Protein AF-K1Q4Q1-F1 (afdb_monomer_lite)

Secondary structure (DSSP, 8-state):
----PEEEEEEEEETTTT--EEEEEEETTSPS-EEEEEETTTTEEEEEEEEEEEEEEE-PPPP--SSSSSS---HHHHHHHHHHHHHIIIIIHHHHHHHHHHHHHHHHHHHH-TTHHHHHHHHHHHHTHHHHHHHHHHHT----

Foldseek 3Di:
DPPQWWKWWWKKAFPVPPRDIDIDIDTPVDDWDKDFDADPVVRDGTIITTDDTDDTHGDDDPPPDDDPDPPDDDPLLLVLLVVLVVCCVPPLVVQLVVLVVVLVVCVVVVVVDVVCVVVNVVSVVSNCSSVVSVVCSSVSDDPD

Structure (mmCIF, N/CA/C/O backbone):
data_AF-K1Q4Q1-F1
#
_entry.id   AF-K1Q4Q1-F1
#
loop_
_atom_site.group_PDB
_atom_site.id
_atom_site.type_symbol
_atom_site.label_atom_id
_atom_site.label_alt_id
_atom_site.label_comp_id
_atom_site.label_asym_id
_atom_site.label_entity_id
_atom_site.label_seq_id
_atom_site.pdbx_PDB_ins_code
_atom_site.Cartn_x
_atom_site.Cartn_y
_atom_site.Cartn_z
_atom_site.occupancy
_atom_site.B_iso_or_equiv
_atom_site.auth_seq_id
_atom_site.auth_comp_id
_atom_site.auth_asym_id
_atom_site.auth_atom_id
_atom_site.pdbx_PDB_model_num
ATOM 1 N N . MET A 1 1 ? -34.697 14.441 7.564 1.00 37.72 1 MET A N 1
ATOM 2 C CA . MET A 1 1 ? -33.413 15.042 7.131 1.00 37.72 1 MET A CA 1
ATOM 3 C C . MET A 1 1 ? -32.270 14.162 7.619 1.00 37.72 1 MET A C 1
ATOM 5 O O . MET A 1 1 ? -32.007 14.148 8.812 1.00 37.72 1 MET A O 1
ATOM 9 N N . ALA A 1 2 ? -31.621 13.395 6.739 1.00 40.91 2 ALA A N 1
ATOM 10 C CA . ALA A 1 2 ? -30.417 12.644 7.098 1.00 40.91 2 ALA A CA 1
ATOM 11 C C . ALA A 1 2 ? -29.243 13.629 7.200 1.00 40.91 2 ALA A C 1
ATOM 13 O O . ALA A 1 2 ? -28.639 14.016 6.200 1.00 40.91 2 ALA A O 1
ATOM 14 N N . THR A 1 3 ? -28.976 14.125 8.405 1.00 49.78 3 THR A N 1
ATOM 15 C CA . THR A 1 3 ? -27.820 14.979 8.671 1.00 49.78 3 THR A CA 1
ATOM 16 C C . THR A 1 3 ? -26.555 14.178 8.391 1.00 49.78 3 THR A C 1
ATOM 18 O O . THR A 1 3 ? -26.311 13.152 9.015 1.00 49.78 3 THR A O 1
ATOM 21 N N . LYS A 1 4 ? -25.762 14.650 7.421 1.00 54.06 4 LYS A N 1
ATOM 22 C CA . LYS A 1 4 ? -24.432 14.138 7.061 1.00 54.06 4 LYS A CA 1
ATOM 23 C C . LYS A 1 4 ? -23.691 13.658 8.314 1.00 54.06 4 LYS A C 1
ATOM 25 O O . LYS A 1 4 ? -23.346 14.484 9.168 1.00 54.06 4 LYS A O 1
ATOM 30 N N . GLY A 1 5 ? -23.505 12.341 8.422 1.00 59.62 5 GLY A N 1
ATOM 31 C CA . GLY A 1 5 ? -22.891 11.697 9.572 1.00 59.62 5 GLY A CA 1
ATOM 32 C C . GLY A 1 5 ? -21.557 12.364 9.882 1.00 59.62 5 GLY A C 1
ATOM 33 O O . GLY A 1 5 ? -20.697 12.569 9.026 1.00 59.62 5 GLY A O 1
ATOM 34 N N . ARG A 1 6 ? -21.393 12.831 11.114 1.00 73.94 6 ARG A N 1
ATOM 35 C CA . ARG A 1 6 ? -20.060 13.143 11.624 1.00 73.94 6 ARG A CA 1
ATOM 36 C C . ARG A 1 6 ? -19.655 11.924 12.420 1.00 73.94 6 ARG A C 1
ATOM 38 O O . ARG A 1 6 ? -20.350 11.565 13.364 1.00 73.94 6 ARG A O 1
ATOM 45 N N . ASN A 1 7 ? -18.565 11.290 12.024 1.00 86.69 7 ASN A N 1
ATOM 46 C CA . ASN A 1 7 ? -17.986 10.193 12.773 1.00 86.69 7 ASN A CA 1
ATOM 47 C C . ASN A 1 7 ? -16.995 10.755 13.795 1.00 86.69 7 ASN A C 1
ATOM 49 O O . ASN A 1 7 ? -16.335 11.766 13.556 1.00 86.69 7 ASN A O 1
ATOM 53 N N . VAL A 1 8 ? -16.897 10.129 14.958 1.00 88.19 8 VAL A N 1
ATOM 54 C CA . VAL A 1 8 ? -15.954 10.491 16.013 1.00 88.19 8 VAL A CA 1
ATOM 55 C C . VAL A 1 8 ? -15.016 9.315 16.216 1.00 88.19 8 VAL A C 1
ATOM 57 O O . VAL A 1 8 ? -15.446 8.174 16.364 1.00 88.19 8 VAL A O 1
ATOM 60 N N . LEU A 1 9 ? -13.724 9.607 16.191 1.00 90.44 9 LEU A N 1
ATOM 61 C CA . LEU A 1 9 ? -12.671 8.691 16.575 1.00 90.44 9 LEU A CA 1
ATOM 62 C C . LEU A 1 9 ? -12.556 8.719 18.097 1.00 90.44 9 LEU A C 1
ATOM 64 O O . LEU A 1 9 ? -12.324 9.783 18.680 1.00 90.44 9 LEU A O 1
ATOM 68 N N . VAL A 1 10 ? -12.733 7.568 18.726 1.00 92.25 10 VAL A N 1
ATOM 69 C CA . VAL A 1 10 ? -12.771 7.421 20.179 1.00 92.25 10 VAL A CA 1
ATOM 70 C C . VAL A 1 10 ? -11.761 6.379 20.637 1.00 92.25 10 VAL A C 1
ATOM 72 O O . VAL A 1 10 ? -11.457 5.431 19.910 1.00 92.25 10 VAL A O 1
ATOM 75 N N . LEU A 1 11 ? -11.219 6.589 21.831 1.00 93.25 11 LEU A N 1
ATOM 76 C CA . LEU A 1 11 ? -10.257 5.712 22.481 1.00 93.25 11 LEU A CA 1
ATOM 77 C C . LEU A 1 11 ? -10.970 4.899 23.562 1.00 93.25 11 LEU A C 1
ATOM 79 O O . LEU A 1 11 ? -11.542 5.470 24.492 1.00 93.25 11 LEU A O 1
ATOM 83 N N . PHE A 1 12 ? -10.902 3.584 23.432 1.00 93.25 12 PHE A N 1
ATOM 84 C CA . PHE A 1 12 ? -11.375 2.598 24.390 1.00 93.25 12 PHE A CA 1
ATOM 85 C C . PHE A 1 12 ? -10.206 2.070 25.215 1.00 93.25 12 PHE A C 1
ATOM 87 O O . PHE A 1 12 ? -9.120 1.879 24.674 1.00 93.25 12 PHE A O 1
ATOM 94 N N . GLU A 1 13 ? -10.435 1.801 26.495 1.00 94.12 13 GLU A N 1
ATOM 95 C CA . GLU A 1 13 ? -9.472 1.154 27.387 1.00 94.12 13 GLU A CA 1
ATOM 96 C C . GLU A 1 13 ? -10.115 -0.044 28.084 1.00 94.12 13 GL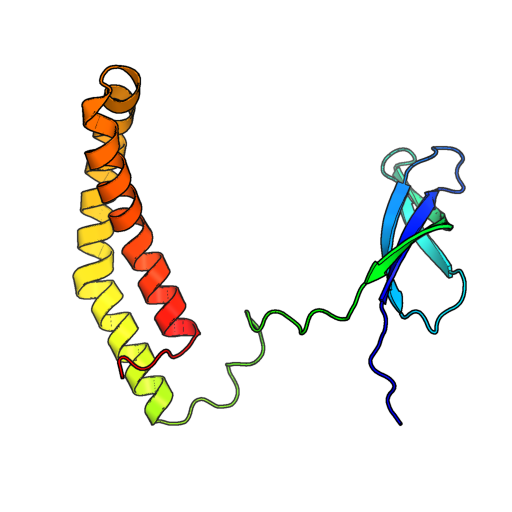U A C 1
ATOM 98 O O . GLU A 1 13 ? -11.314 -0.033 28.383 1.00 94.12 13 GLU A O 1
ATOM 103 N N . SER A 1 14 ? -9.307 -1.077 28.307 1.00 93.06 14 SER A N 1
ATOM 104 C CA . SER A 1 14 ? -9.702 -2.298 29.003 1.00 93.06 14 SER A CA 1
ATOM 105 C C . SER A 1 14 ? -10.020 -2.018 30.471 1.00 93.06 14 SER A C 1
ATOM 107 O O . SER A 1 14 ? -9.243 -1.360 31.167 1.00 93.06 14 SER A O 1
ATOM 109 N N . LEU A 1 15 ? -11.138 -2.556 30.965 1.00 91.56 15 LEU A N 1
ATOM 110 C CA . LEU A 1 15 ? -11.499 -2.478 32.384 1.00 91.56 15 LEU A CA 1
ATOM 111 C C . LEU A 1 15 ? -10.778 -3.515 33.257 1.00 91.56 15 LEU A C 1
ATOM 113 O O . LEU A 1 15 ? -10.820 -3.391 34.476 1.00 91.56 15 LEU A O 1
ATOM 117 N N . ALA A 1 16 ? -10.061 -4.485 32.675 1.00 89.12 16 ALA A N 1
ATOM 118 C CA . ALA A 1 16 ? -9.282 -5.474 33.433 1.00 89.12 16 ALA A CA 1
ATOM 119 C C . ALA A 1 16 ? -7.989 -4.905 34.062 1.00 89.12 16 ALA A C 1
ATOM 121 O O . ALA A 1 16 ? -7.150 -5.658 34.544 1.00 89.12 16 ALA A O 1
ATOM 122 N N . GLY A 1 17 ? -7.784 -3.583 34.040 1.00 88.12 17 GLY A N 1
ATOM 123 C CA . GLY A 1 17 ? -6.614 -2.928 34.641 1.00 88.12 17 GLY A CA 1
ATOM 124 C C . GLY A 1 17 ? -5.323 -3.032 33.818 1.00 88.12 17 GLY A C 1
ATOM 125 O O . GLY A 1 17 ? -4.311 -2.447 34.198 1.00 88.12 17 GLY A O 1
ATOM 126 N N . THR A 1 18 ? -5.359 -3.695 32.659 1.00 88.62 18 THR A N 1
ATOM 127 C CA . THR A 1 18 ? -4.214 -3.866 31.743 1.00 88.62 18 THR A CA 1
ATOM 128 C C . THR A 1 18 ? -3.814 -2.590 31.002 1.00 88.62 18 THR A C 1
ATOM 130 O O . THR A 1 18 ? -2.758 -2.543 30.374 1.00 88.62 18 THR A O 1
ATOM 133 N N . LYS A 1 19 ? -4.659 -1.549 31.046 1.00 89.75 19 LYS A N 1
ATOM 134 C CA . LYS A 1 19 ? -4.505 -0.281 30.307 1.00 89.75 19 LYS A CA 1
ATOM 135 C C . LYS A 1 19 ? -4.355 -0.462 28.793 1.00 89.75 19 LYS A C 1
ATOM 137 O O . LYS A 1 19 ? -3.892 0.451 28.101 1.00 89.75 19 LYS A O 1
ATOM 142 N N . HIS A 1 20 ? -4.752 -1.622 28.268 1.00 92.38 20 HIS A N 1
ATOM 143 C CA . HIS A 1 20 ? -4.747 -1.890 26.841 1.00 92.38 20 HIS A CA 1
ATOM 144 C C . HIS A 1 20 ? -5.774 -0.997 26.140 1.00 92.38 20 HIS A C 1
ATOM 146 O O . HIS A 1 20 ? -6.888 -0.817 26.640 1.00 92.38 20 HIS A O 1
ATOM 152 N N . LYS A 1 21 ? -5.400 -0.408 24.999 1.00 92.56 21 LYS A N 1
ATOM 153 C CA . LYS A 1 21 ? -6.171 0.656 24.343 1.00 92.56 21 LYS A CA 1
ATOM 154 C C . LYS A 1 21 ? -6.481 0.338 22.892 1.00 92.56 21 LYS A C 1
ATOM 156 O O . LYS A 1 21 ? -5.606 -0.084 22.144 1.00 92.56 21 LYS A O 1
ATOM 161 N N . TYR A 1 22 ? -7.701 0.660 22.475 1.00 90.00 22 TYR A N 1
ATOM 162 C CA . TYR A 1 22 ? -8.147 0.542 21.090 1.00 90.00 22 TYR A CA 1
ATOM 163 C C . TYR A 1 22 ? -8.752 1.837 20.579 1.00 90.00 22 TYR A C 1
ATOM 165 O O . TYR A 1 22 ? -9.414 2.575 21.304 1.00 90.00 22 TYR A O 1
ATOM 173 N N . VAL A 1 23 ? -8.569 2.088 19.288 1.00 92.19 23 VAL A N 1
ATOM 174 C CA . VAL A 1 23 ? -9.187 3.220 18.607 1.00 92.19 23 VAL A CA 1
ATOM 175 C C . VAL A 1 23 ? -10.333 2.712 17.744 1.00 92.19 23 VAL A C 1
ATOM 177 O O . VAL A 1 23 ? -10.138 1.854 16.887 1.00 92.19 23 VAL A O 1
ATOM 180 N N . ARG A 1 24 ? -11.530 3.266 17.944 1.00 86.62 24 ARG A N 1
ATOM 181 C CA . ARG A 1 24 ? -12.731 2.911 17.180 1.00 86.62 24 ARG A CA 1
ATOM 182 C C . ARG A 1 24 ? -13.389 4.154 16.597 1.00 86.62 24 ARG A C 1
ATOM 184 O O . ARG A 1 24 ? -13.361 5.230 17.188 1.00 86.62 24 ARG A O 1
ATOM 191 N N . ILE A 1 25 ? -13.994 4.003 15.423 1.00 88.06 25 ILE A N 1
ATOM 192 C CA . ILE A 1 25 ? -14.840 5.029 14.811 1.00 88.06 25 ILE A CA 1
ATOM 193 C C . ILE A 1 25 ? -16.289 4.741 15.198 1.00 88.06 25 ILE A C 1
ATOM 195 O O . ILE A 1 25 ? -16.754 3.610 15.058 1.00 88.06 25 ILE A O 1
ATOM 199 N N . ARG A 1 26 ? -17.001 5.765 15.664 1.00 83.06 26 ARG A N 1
ATOM 200 C CA . ARG A 1 26 ? -18.430 5.697 15.983 1.00 83.06 26 ARG A CA 1
ATOM 201 C C . ARG A 1 26 ? -19.184 6.890 15.387 1.00 83.06 26 ARG A C 1
ATOM 203 O O . ARG A 1 26 ? -18.574 7.953 15.229 1.00 83.06 26 ARG A O 1
ATOM 210 N N . PRO A 1 27 ? -20.490 6.784 15.106 1.00 84.69 27 PRO A N 1
ATOM 211 C CA . PRO A 1 27 ? -21.287 7.948 14.739 1.00 84.69 27 PRO A CA 1
ATOM 212 C C . PRO A 1 27 ? -21.388 8.921 15.923 1.00 84.69 27 PRO A C 1
ATOM 214 O O . PRO A 1 27 ? -21.448 8.521 17.084 1.00 84.69 27 PRO A O 1
ATOM 217 N N . LYS A 1 28 ? -21.411 10.230 15.648 1.00 81.12 28 LYS A N 1
ATOM 218 C CA . LYS A 1 28 ? -21.528 11.271 16.688 1.00 81.12 28 LYS A CA 1
ATOM 219 C C . LYS A 1 28 ? -22.852 11.206 17.464 1.00 81.12 28 LYS A C 1
ATOM 221 O O . LYS A 1 28 ? -22.917 11.754 18.559 1.00 81.12 28 LYS A O 1
ATOM 226 N N . ILE A 1 29 ? -23.880 10.598 16.874 1.00 79.25 29 ILE A N 1
ATOM 227 C CA . ILE A 1 29 ? -25.229 10.506 17.445 1.00 79.25 29 ILE A CA 1
ATOM 228 C C . ILE A 1 29 ? -25.247 9.559 18.652 1.00 79.25 29 ILE A C 1
ATOM 230 O O . ILE A 1 29 ? -25.962 9.828 19.612 1.00 79.25 29 ILE A O 1
ATOM 234 N N . ASP A 1 30 ? -24.403 8.525 18.650 1.00 76.81 30 ASP A N 1
ATOM 235 C CA . ASP A 1 30 ? -24.340 7.574 19.756 1.00 76.81 30 ASP A CA 1
ATOM 236 C C . ASP A 1 30 ? -23.563 8.155 20.946 1.00 76.81 30 ASP A C 1
ATOM 238 O O . ASP A 1 30 ? -22.530 8.815 20.780 1.00 76.81 30 ASP A O 1
ATOM 242 N N . GLY A 1 31 ? -24.067 7.913 22.161 1.00 79.69 31 GLY A N 1
ATOM 243 C CA . GLY A 1 31 ? -23.432 8.252 23.442 1.00 79.69 31 GLY A CA 1
ATOM 244 C C . GLY A 1 31 ? -22.190 7.398 23.745 1.00 79.69 31 GLY A C 1
ATOM 245 O O . GLY A 1 31 ? -21.875 6.501 22.961 1.00 79.69 31 GLY A O 1
ATOM 246 N N . PRO A 1 32 ? -21.402 7.710 24.801 1.00 81.19 32 PRO A N 1
ATOM 247 C CA . PRO A 1 32 ? -20.262 6.884 25.245 1.00 81.19 32 PRO A CA 1
ATOM 248 C C . PRO A 1 32 ? -20.675 5.412 25.341 1.00 81.19 32 PRO A C 1
ATOM 250 O O . PRO A 1 32 ? -21.692 5.104 25.952 1.00 81.19 32 PRO A O 1
ATOM 253 N N . GLY A 1 33 ? -19.926 4.538 24.668 1.00 83.75 33 GLY A N 1
ATOM 254 C CA . GLY A 1 33 ? -20.263 3.121 24.557 1.00 83.75 33 GLY A CA 1
ATOM 255 C C . GLY A 1 33 ? -19.342 2.244 25.395 1.00 83.75 33 GLY A C 1
ATOM 256 O O . GLY A 1 33 ? -18.193 2.603 25.658 1.00 83.75 33 GLY A O 1
ATOM 257 N N . GLU A 1 34 ? -19.842 1.067 25.750 1.00 89.88 34 GLU A N 1
ATOM 258 C CA . GLU A 1 34 ? -19.057 -0.041 26.286 1.00 89.88 34 GLU A CA 1
ATOM 259 C C . GLU A 1 34 ? -19.117 -1.192 25.281 1.00 89.88 34 GLU A C 1
ATOM 261 O O . GLU A 1 34 ? -20.144 -1.419 24.636 1.00 89.88 34 GLU A O 1
ATOM 266 N N . ALA A 1 35 ? -17.999 -1.878 25.075 1.00 87.44 35 ALA A N 1
ATOM 267 C CA . ALA A 1 35 ? -17.923 -2.969 24.116 1.00 87.44 35 ALA A CA 1
ATOM 268 C C . ALA A 1 35 ? -17.073 -4.102 24.674 1.00 87.44 35 ALA A C 1
ATOM 270 O O . ALA A 1 35 ? -15.968 -3.873 25.155 1.00 87.44 35 ALA A O 1
ATOM 271 N N . VAL A 1 36 ? -17.573 -5.331 24.580 1.00 91.50 36 VAL A N 1
ATOM 272 C CA . VAL A 1 36 ? -16.794 -6.520 24.933 1.00 91.50 36 VAL A CA 1
ATOM 273 C C . VAL A 1 36 ? -15.850 -6.833 23.776 1.00 91.50 36 VAL A C 1
ATOM 275 O O . VAL A 1 36 ? -16.292 -7.051 22.647 1.00 91.50 36 VAL A O 1
ATOM 278 N N . MET A 1 37 ? -14.547 -6.824 24.043 1.00 90.44 37 MET A N 1
ATOM 279 C CA . MET A 1 37 ? -13.497 -7.088 23.060 1.00 90.44 37 MET A CA 1
ATOM 280 C C . MET A 1 37 ? -12.415 -7.973 23.676 1.00 90.44 37 MET A C 1
ATOM 282 O O . MET A 1 37 ? -12.264 -8.047 24.891 1.00 90.44 37 MET A O 1
ATOM 286 N N . PHE A 1 38 ? -11.661 -8.667 22.832 1.00 93.00 38 PHE A N 1
ATOM 287 C CA . PHE A 1 38 ? -10.556 -9.500 23.291 1.00 93.00 38 PHE A CA 1
ATOM 288 C C . PHE A 1 38 ? -9.370 -8.636 23.745 1.00 93.00 38 PHE A C 1
ATOM 290 O O . PHE A 1 38 ? -8.905 -7.766 23.000 1.00 93.00 38 PHE A O 1
ATOM 297 N N . ASP A 1 39 ? -8.890 -8.874 24.965 1.00 92.88 39 ASP A N 1
ATOM 298 C CA . ASP A 1 39 ? -7.665 -8.280 25.491 1.00 92.88 39 ASP A CA 1
ATOM 299 C C . ASP A 1 39 ? -6.500 -9.269 25.313 1.00 92.88 39 ASP A C 1
ATOM 301 O O . ASP A 1 39 ? -6.525 -10.339 25.922 1.00 92.88 39 ASP A O 1
ATOM 305 N N . PRO A 1 40 ? -5.475 -8.947 24.501 1.00 91.25 40 PRO A N 1
ATOM 306 C CA . PRO A 1 40 ? -4.341 -9.843 24.292 1.00 91.25 40 PRO A CA 1
ATOM 307 C C . PRO A 1 40 ? -3.496 -10.060 25.554 1.00 91.25 40 PRO A C 1
ATOM 309 O O . PRO A 1 40 ? -2.788 -11.059 25.620 1.00 91.25 40 PRO A O 1
ATOM 312 N N . LEU A 1 41 ? -3.562 -9.162 26.546 1.00 92.38 41 LEU A N 1
ATOM 313 C CA . LEU A 1 41 ? -2.778 -9.271 27.781 1.00 92.38 41 LEU A CA 1
ATOM 314 C C . LEU A 1 41 ? -3.428 -10.202 28.811 1.00 92.38 41 LEU A C 1
ATOM 316 O O . LEU A 1 41 ? -2.718 -10.876 29.549 1.00 92.38 41 LEU A O 1
ATOM 320 N N . VAL A 1 42 ? -4.763 -10.255 28.845 1.00 90.62 42 VAL A N 1
ATOM 321 C CA . VAL A 1 42 ? -5.528 -11.192 29.698 1.00 90.62 42 VAL A CA 1
ATOM 322 C C . VAL A 1 42 ? -5.844 -12.492 28.953 1.00 90.62 42 VAL A C 1
ATOM 324 O O . VAL A 1 42 ? -6.177 -13.497 29.566 1.00 90.62 42 VAL A O 1
ATOM 327 N N . GLN A 1 43 ? -5.738 -12.479 27.622 1.00 92.31 43 GLN A N 1
ATOM 328 C CA . GLN A 1 43 ? -6.164 -13.559 26.730 1.00 92.31 43 GLN A CA 1
ATOM 329 C C . GLN A 1 43 ? -7.649 -13.934 26.900 1.00 92.31 43 GLN A C 1
ATOM 331 O O . GLN A 1 43 ? -8.053 -15.066 26.643 1.00 92.31 43 GLN A O 1
ATOM 336 N N . GLU A 1 44 ? -8.481 -12.959 27.273 1.00 93.31 44 GLU A N 1
ATOM 337 C CA . GLU A 1 44 ? -9.912 -13.131 27.526 1.00 93.31 44 GLU A CA 1
ATOM 338 C C . GLU A 1 44 ? -10.730 -11.985 26.904 1.00 93.31 44 GLU A C 1
ATOM 340 O O . GLU A 1 44 ? -10.214 -10.915 26.561 1.00 93.31 44 GLU A O 1
ATOM 345 N N . LYS A 1 45 ? -12.035 -12.208 26.715 1.00 93.56 45 LYS A N 1
ATOM 346 C CA . LYS A 1 45 ? -12.980 -11.169 26.298 1.00 93.56 45 LYS A CA 1
ATOM 347 C C . LYS A 1 45 ? -13.344 -10.298 27.496 1.00 93.56 45 LYS A C 1
ATOM 349 O O . LYS A 1 45 ? -14.111 -10.707 28.359 1.00 93.56 45 LYS A O 1
ATOM 354 N N . VAL A 1 46 ? -12.832 -9.075 27.500 1.00 93.94 46 VAL A N 1
ATOM 355 C CA . VAL A 1 46 ? -13.012 -8.103 28.577 1.00 93.94 46 VAL A CA 1
ATOM 356 C C . VAL A 1 46 ? -13.881 -6.945 28.090 1.00 93.94 46 VAL A C 1
ATOM 358 O O . VAL A 1 46 ? -13.960 -6.642 26.897 1.00 93.94 46 VAL A O 1
ATOM 361 N N . LEU A 1 47 ? -14.560 -6.283 29.022 1.00 94.38 47 LEU A N 1
ATOM 362 C CA . LEU A 1 47 ? -15.295 -5.058 28.752 1.00 94.38 47 LEU A CA 1
ATOM 363 C C . LEU A 1 47 ? -14.328 -3.878 28.557 1.00 94.38 47 LEU A C 1
ATOM 365 O O . LEU A 1 47 ? -13.516 -3.563 29.426 1.00 94.38 47 LEU A O 1
ATOM 369 N N . TYR A 1 48 ? -14.439 -3.208 27.417 1.00 93.75 48 TYR A N 1
ATOM 370 C CA . TYR A 1 48 ? -13.731 -1.972 27.115 1.00 93.75 48 TYR A CA 1
ATOM 371 C C . TYR A 1 48 ? -14.673 -0.779 27.260 1.00 93.75 48 TYR A C 1
ATOM 373 O O . TYR A 1 48 ? -15.795 -0.795 26.744 1.00 93.75 48 TYR A O 1
ATOM 381 N N . ARG A 1 49 ? -14.188 0.292 27.895 1.00 93.25 49 ARG A N 1
ATOM 382 C CA . ARG A 1 49 ? -14.923 1.551 28.082 1.00 93.25 49 ARG A CA 1
ATOM 383 C C . ARG A 1 49 ? -14.259 2.689 27.315 1.00 93.25 49 ARG A C 1
ATOM 385 O O . ARG A 1 49 ? -13.035 2.805 27.282 1.00 93.25 49 ARG A O 1
ATOM 392 N N . GLU A 1 50 ? -15.069 3.551 26.710 1.00 92.06 50 GLU A N 1
ATOM 393 C CA . GLU A 1 50 ? -14.584 4.776 26.075 1.00 92.06 50 GLU A CA 1
ATOM 394 C C . GLU A 1 50 ? -14.051 5.773 27.115 1.00 92.06 50 GLU A C 1
ATOM 396 O O . GLU A 1 50 ? -14.769 6.165 28.032 1.00 92.06 50 GLU A O 1
ATOM 401 N N . ILE A 1 51 ? -12.808 6.232 26.942 1.00 91.75 51 ILE A N 1
ATOM 402 C CA . ILE A 1 51 ? -12.205 7.247 27.819 1.00 91.75 51 ILE A CA 1
ATOM 403 C C . ILE A 1 51 ? -12.223 8.620 27.167 1.00 91.75 51 ILE A C 1
ATOM 405 O O . ILE A 1 51 ? -12.605 9.606 27.796 1.00 91.75 51 ILE A O 1
ATOM 409 N N . LYS A 1 52 ? -11.739 8.724 25.924 1.00 90.88 52 LYS A N 1
ATOM 410 C CA . LYS A 1 52 ? -11.531 10.027 25.282 1.00 90.88 52 LYS A CA 1
ATOM 411 C C . LYS A 1 52 ? -11.959 10.020 23.831 1.00 90.88 52 LYS A C 1
ATOM 413 O O . LYS A 1 52 ? -11.678 9.095 23.071 1.00 90.88 52 LYS A O 1
ATOM 418 N N . LYS A 1 53 ? -12.550 11.140 23.428 1.00 90.44 53 LYS A N 1
ATOM 419 C CA . LYS A 1 53 ? -12.763 11.485 22.025 1.00 90.44 53 LYS A CA 1
ATOM 420 C C . LYS A 1 53 ? -11.459 12.058 21.489 1.00 90.44 53 LYS A C 1
ATOM 422 O O . LYS A 1 53 ? -10.972 13.058 22.005 1.00 90.44 53 LYS A O 1
ATOM 427 N N . LEU A 1 54 ? -10.898 11.420 20.470 1.00 89.75 54 LEU A N 1
ATOM 428 C CA . LEU A 1 54 ? -9.650 11.858 19.853 1.00 89.75 54 LEU A CA 1
ATOM 429 C C . LEU A 1 54 ? -9.917 12.936 18.807 1.00 89.75 54 LEU A C 1
ATOM 431 O O . LEU A 1 54 ? -9.314 14.004 18.833 1.00 89.75 54 LEU A O 1
ATOM 435 N N . LYS A 1 55 ? -10.824 12.664 17.861 1.00 87.88 55 LYS A N 1
ATOM 436 C CA . LYS A 1 55 ? -11.054 13.567 16.729 1.00 87.88 55 LYS A CA 1
ATOM 437 C C . LYS A 1 55 ? -12.432 13.375 16.117 1.00 87.88 55 LYS A C 1
ATOM 439 O O . LYS A 1 55 ? -12.880 12.252 15.926 1.00 87.88 55 LYS A O 1
ATOM 444 N N . THR A 1 56 ? -13.084 14.471 15.735 1.00 85.94 56 THR A N 1
ATOM 445 C CA . THR A 1 56 ? -14.270 14.399 14.868 1.00 85.94 56 THR A CA 1
ATOM 446 C C . THR A 1 56 ? -13.816 14.348 13.414 1.00 85.94 56 THR A C 1
ATOM 448 O O . THR A 1 56 ? -13.096 15.231 12.949 1.00 85.94 56 THR A O 1
ATOM 451 N N . MET A 1 57 ? -14.235 13.317 12.692 1.00 82.00 57 MET A N 1
ATOM 452 C CA . MET A 1 57 ? -13.954 13.126 11.277 1.00 82.00 57 MET A CA 1
ATOM 453 C C . MET A 1 57 ? -15.197 13.430 10.438 1.00 82.00 57 MET A C 1
ATOM 455 O O . MET A 1 57 ? -16.335 13.158 10.825 1.00 82.00 57 MET A O 1
ATOM 459 N N . LYS A 1 58 ? -14.968 14.014 9.260 1.00 80.38 58 LYS A N 1
ATOM 460 C CA . LYS A 1 58 ? -15.982 14.058 8.204 1.00 80.38 58 LYS A CA 1
ATOM 461 C C . LYS A 1 58 ? -16.060 12.664 7.587 1.00 80.38 58 LYS A C 1
ATOM 463 O O . LYS A 1 58 ? -15.015 12.036 7.414 1.00 80.38 58 LYS A O 1
ATOM 468 N N . ASP A 1 59 ? -17.259 12.210 7.238 1.00 67.00 59 ASP A N 1
ATOM 469 C CA . ASP A 1 59 ? -17.423 10.957 6.503 1.00 67.00 59 ASP A CA 1
ATOM 470 C C . ASP A 1 59 ? -16.559 10.968 5.242 1.00 67.00 59 ASP A C 1
ATOM 472 O O . ASP A 1 59 ? -16.776 11.762 4.319 1.00 67.00 59 ASP A O 1
ATOM 476 N N . LYS A 1 60 ? -15.560 10.080 5.205 1.00 61.06 60 LYS A N 1
ATOM 477 C CA . LYS A 1 60 ? -14.977 9.664 3.936 1.00 61.06 60 LYS A CA 1
ATOM 478 C C . LYS A 1 60 ? -16.042 8.811 3.257 1.00 61.06 60 LYS A C 1
ATOM 480 O O . LYS A 1 60 ? -16.486 7.820 3.831 1.00 61.06 60 LYS A O 1
ATOM 485 N N . LYS A 1 61 ? -16.456 9.198 2.044 1.00 55.06 61 LYS A N 1
ATOM 486 C CA . LYS A 1 61 ? -17.220 8.293 1.174 1.00 55.06 61 LYS A CA 1
ATOM 487 C C . LYS A 1 61 ? -16.456 6.960 1.121 1.00 55.06 61 LYS A C 1
ATOM 489 O O . LYS A 1 61 ? -15.223 7.016 1.053 1.00 55.06 61 LYS A O 1
ATOM 494 N N . PRO A 1 62 ? -17.136 5.802 1.180 1.00 51.34 62 PRO A N 1
ATOM 495 C CA . PRO A 1 62 ? -16.452 4.523 1.063 1.00 51.34 62 PRO A CA 1
ATOM 496 C C . PRO A 1 62 ? -15.605 4.559 -0.209 1.00 51.34 62 PRO A C 1
ATOM 498 O O . PRO A 1 62 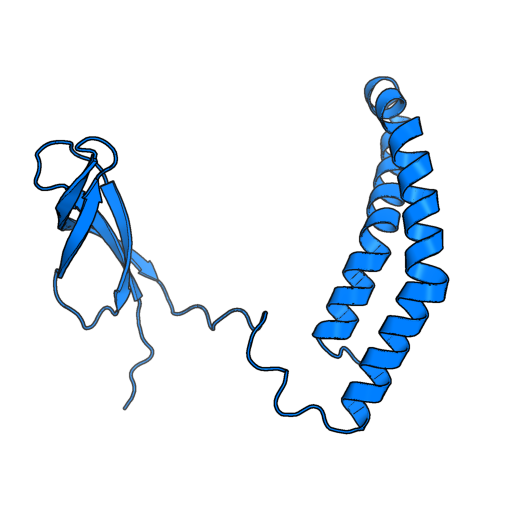? -16.095 4.950 -1.274 1.00 51.34 62 PRO A O 1
ATOM 501 N N . SER A 1 63 ? -14.317 4.236 -0.077 1.00 53.38 63 SER A N 1
ATOM 502 C CA . SER A 1 63 ? -13.463 3.993 -1.235 1.00 53.38 63 SER A CA 1
ATOM 503 C C . SER A 1 63 ? -14.184 2.951 -2.085 1.00 53.38 63 SER A C 1
ATOM 505 O O . SER A 1 63 ? -14.505 1.876 -1.582 1.00 53.38 63 SER A O 1
ATOM 507 N N . LYS A 1 64 ? -14.538 3.304 -3.325 1.00 47.97 64 LYS A N 1
ATOM 508 C CA . LYS A 1 64 ? -15.292 2.462 -4.264 1.00 47.97 64 LYS A CA 1
ATOM 509 C C . LYS A 1 64 ? -14.429 1.292 -4.766 1.00 47.97 64 LYS A C 1
ATOM 511 O O . LYS A 1 64 ? -14.215 1.153 -5.961 1.00 47.97 64 LYS A O 1
ATOM 516 N N . GLY A 1 65 ? -13.875 0.490 -3.868 1.00 45.34 65 GLY A N 1
ATOM 517 C CA . GLY A 1 65 ? -13.007 -0.629 -4.202 1.00 45.34 65 GLY A CA 1
ATOM 518 C C . GLY A 1 65 ? -13.567 -1.910 -3.614 1.00 45.34 65 GLY A C 1
ATOM 519 O O . GLY A 1 65 ? -13.363 -2.169 -2.435 1.00 45.34 65 GLY A O 1
ATOM 520 N N . GLY A 1 66 ? -14.269 -2.703 -4.427 1.00 49.03 66 GLY A N 1
ATOM 521 C CA . GLY A 1 66 ? -14.280 -4.153 -4.211 1.00 49.03 66 GLY A CA 1
ATOM 522 C C . GLY A 1 66 ? -15.600 -4.901 -4.389 1.00 49.03 66 GLY A C 1
ATOM 523 O O . GLY A 1 66 ? -15.565 -5.979 -4.960 1.00 49.03 66 GLY A O 1
ATOM 524 N N . ALA A 1 67 ? -16.749 -4.393 -3.932 1.00 44.59 67 ALA A N 1
ATOM 525 C CA . ALA A 1 67 ? -17.915 -5.281 -3.743 1.00 44.59 67 ALA A CA 1
ATOM 526 C C . ALA A 1 67 ? -19.158 -4.977 -4.602 1.00 44.59 67 ALA A C 1
ATOM 528 O O . ALA A 1 67 ? -20.014 -5.840 -4.755 1.00 44.59 67 ALA A O 1
ATOM 529 N N . LEU A 1 68 ? -19.279 -3.778 -5.183 1.00 44.78 68 LEU A N 1
ATOM 530 C CA . LEU A 1 68 ? -20.504 -3.329 -5.866 1.00 44.78 68 LEU A CA 1
ATOM 531 C C . LEU A 1 68 ? -20.296 -3.110 -7.377 1.00 44.78 68 LEU A C 1
ATOM 533 O O . LEU A 1 68 ? -20.718 -2.092 -7.913 1.00 44.78 68 LEU A O 1
ATOM 537 N N . TYR A 1 69 ? -19.585 -4.006 -8.065 1.00 51.62 69 TYR A N 1
ATOM 538 C CA . TYR A 1 69 ? -19.414 -3.932 -9.529 1.00 51.62 69 TYR A CA 1
ATOM 539 C C . TYR A 1 69 ? -19.901 -5.180 -10.280 1.00 51.62 69 TYR A C 1
ATOM 541 O O . TYR A 1 69 ? -19.934 -5.172 -11.504 1.00 51.62 69 TYR A O 1
ATOM 549 N N . ILE A 1 70 ? -20.333 -6.233 -9.578 1.00 49.94 70 ILE A N 1
ATOM 550 C CA . ILE A 1 70 ? -20.777 -7.487 -10.213 1.00 49.94 70 ILE A CA 1
ATOM 551 C C . ILE A 1 70 ? -22.190 -7.356 -10.821 1.00 49.94 70 ILE A C 1
ATOM 553 O O . ILE A 1 70 ? -22.549 -8.104 -11.720 1.00 49.94 70 ILE A O 1
ATOM 557 N N . SER A 1 71 ? -23.005 -6.390 -10.382 1.00 48.69 71 SER A N 1
ATOM 558 C CA . SER A 1 71 ? -24.454 -6.416 -10.654 1.00 48.69 71 SER A CA 1
ATOM 559 C C . SER A 1 71 ? -24.945 -5.537 -11.814 1.00 48.69 71 SER A C 1
ATOM 561 O O . SER A 1 71 ? -26.135 -5.573 -12.113 1.00 48.69 71 SER A O 1
ATOM 563 N N . LYS A 1 72 ? -24.092 -4.724 -12.453 1.00 49.00 72 LYS A N 1
ATOM 564 C CA . LYS A 1 72 ? -24.474 -3.895 -13.618 1.00 49.00 72 LYS A CA 1
ATOM 565 C C . LYS A 1 72 ? -23.247 -3.523 -14.465 1.00 49.00 72 LYS A C 1
ATOM 567 O O . LYS A 1 72 ? -22.788 -2.385 -14.432 1.00 49.00 72 LYS A O 1
ATOM 572 N N . MET A 1 73 ? -22.717 -4.466 -15.239 1.00 48.78 73 MET A N 1
ATOM 573 C CA . MET A 1 73 ? -21.911 -4.114 -16.412 1.00 48.78 73 MET A CA 1
ATOM 574 C C . MET A 1 73 ? -22.825 -4.201 -17.631 1.00 48.78 73 MET A C 1
ATOM 576 O O . MET A 1 73 ? -23.263 -5.286 -17.990 1.00 48.78 73 MET A O 1
ATOM 580 N N . GLY A 1 74 ? -23.171 -3.052 -18.217 1.00 55.81 74 GLY A N 1
ATOM 581 C CA . GLY A 1 74 ? -23.752 -3.033 -19.560 1.00 55.81 74 GLY A CA 1
ATOM 582 C C . GLY A 1 74 ? -22.721 -3.527 -20.574 1.00 55.81 74 GLY A C 1
ATOM 583 O O . GLY A 1 74 ? -21.518 -3.466 -20.303 1.00 55.81 74 GLY A O 1
ATOM 584 N N . ASP A 1 75 ? -23.174 -3.980 -21.737 1.00 57.38 75 ASP A N 1
ATOM 585 C CA . ASP A 1 75 ? -22.327 -4.633 -22.747 1.00 57.38 75 ASP A CA 1
ATOM 586 C C . ASP A 1 75 ? -21.097 -3.793 -23.155 1.00 57.38 75 ASP A C 1
ATOM 588 O O . ASP A 1 75 ? -20.024 -4.331 -23.420 1.00 57.38 75 ASP A O 1
ATOM 592 N N . CYS A 1 76 ? -21.184 -2.460 -23.080 1.00 57.84 76 CYS A N 1
ATOM 593 C CA . CYS A 1 76 ? -20.059 -1.556 -23.340 1.00 57.84 76 CYS A CA 1
ATOM 594 C C . CYS A 1 76 ? -18.929 -1.625 -22.293 1.00 57.84 76 CYS A C 1
ATOM 596 O O . CYS A 1 76 ? -17.774 -1.385 -22.633 1.00 57.84 76 CYS A O 1
ATOM 598 N N . ALA A 1 77 ? -19.225 -1.932 -21.025 1.00 64.50 77 ALA A N 1
ATOM 599 C CA . ALA A 1 77 ? -18.215 -2.006 -19.961 1.00 64.50 77 ALA A CA 1
ATOM 600 C C . ALA A 1 77 ? -17.440 -3.332 -19.999 1.00 64.50 77 ALA A C 1
ATOM 602 O O . ALA A 1 77 ? -16.231 -3.347 -19.775 1.00 64.50 77 ALA A O 1
ATOM 603 N N . LEU A 1 78 ? -18.122 -4.428 -20.352 1.00 67.88 78 LEU A N 1
ATOM 604 C CA . LEU A 1 78 ? -17.498 -5.741 -20.530 1.00 67.88 78 LEU A CA 1
ATOM 605 C C . LEU A 1 78 ? -16.475 -5.725 -21.670 1.00 67.88 78 LEU A C 1
ATOM 607 O O . LEU A 1 78 ? -15.370 -6.236 -21.499 1.00 67.88 78 LEU A O 1
ATOM 611 N N . LEU A 1 79 ? -16.800 -5.078 -22.795 1.00 73.94 79 LEU A N 1
ATOM 612 C CA . LEU A 1 79 ? -15.890 -4.944 -23.939 1.00 73.94 79 LEU A CA 1
ATOM 613 C C . LEU A 1 79 ? -14.576 -4.246 -23.554 1.00 73.94 79 LEU A C 1
ATOM 615 O O . LEU A 1 79 ? -13.494 -4.721 -23.902 1.00 73.94 79 LEU A O 1
ATOM 619 N N . TRP A 1 80 ? -14.651 -3.167 -22.770 1.00 76.00 80 TRP A N 1
ATOM 620 C CA . TRP A 1 80 ? -13.461 -2.459 -22.296 1.00 76.00 80 TRP A CA 1
ATOM 621 C C . TRP A 1 80 ? -12.642 -3.275 -21.287 1.00 76.00 80 TRP A C 1
ATOM 623 O O . TRP A 1 80 ? -11.414 -3.289 -21.380 1.00 76.00 80 TRP A O 1
ATOM 633 N N . SER A 1 81 ? -13.278 -4.008 -20.367 1.00 75.06 81 SER A N 1
ATOM 634 C CA . SER A 1 81 ? -12.564 -4.905 -19.445 1.00 75.06 81 SER A CA 1
ATOM 635 C C . SER A 1 81 ? -11.870 -6.061 -20.178 1.00 75.06 81 SER A C 1
ATOM 637 O O . SER A 1 81 ? -10.739 -6.399 -19.830 1.00 75.06 81 SER A O 1
ATOM 639 N N . VAL A 1 82 ? -12.486 -6.623 -21.227 1.00 83.50 82 VAL A N 1
ATOM 640 C CA . VAL A 1 82 ? -11.865 -7.660 -22.071 1.00 83.50 82 VAL A CA 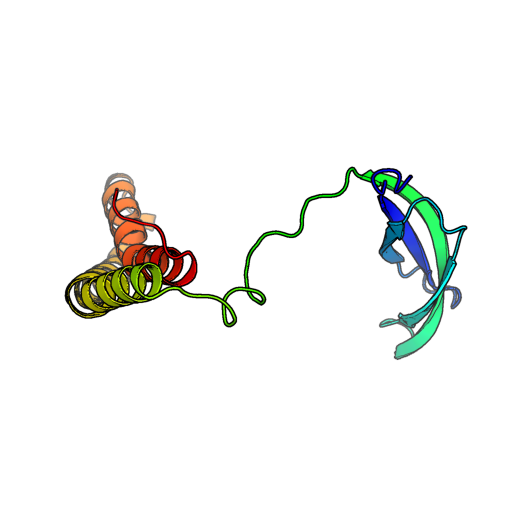1
ATOM 641 C C . VAL A 1 82 ? -10.674 -7.097 -22.849 1.00 83.50 82 VAL A C 1
ATOM 643 O O . VAL A 1 82 ? -9.624 -7.733 -22.880 1.00 83.50 82 VAL A O 1
ATOM 646 N N . MET A 1 83 ? -10.772 -5.885 -23.404 1.00 81.00 83 MET A N 1
ATOM 647 C CA . MET A 1 83 ? -9.627 -5.235 -24.054 1.00 81.00 83 MET A CA 1
ATOM 648 C C . MET A 1 83 ? -8.446 -5.039 -23.095 1.00 81.00 83 MET A C 1
ATOM 650 O O . MET A 1 83 ? -7.314 -5.379 -23.440 1.00 81.00 83 MET A O 1
ATOM 654 N N . TRP A 1 84 ? -8.690 -4.555 -21.872 1.00 83.81 84 TRP A N 1
ATOM 655 C CA . TRP A 1 84 ? -7.641 -4.434 -20.853 1.00 83.81 84 TRP A CA 1
ATOM 656 C C . TRP A 1 84 ? -7.057 -5.794 -20.437 1.00 83.81 84 TRP A C 1
ATOM 658 O O . TRP A 1 84 ? -5.854 -5.879 -20.184 1.00 83.81 84 TRP A O 1
ATOM 668 N N . ALA A 1 85 ? -7.863 -6.861 -20.417 1.00 84.31 85 ALA A N 1
ATOM 669 C CA . ALA A 1 85 ? -7.394 -8.220 -20.143 1.00 84.31 85 ALA A CA 1
ATOM 670 C C . ALA A 1 85 ? -6.482 -8.760 -21.259 1.00 84.31 85 ALA A C 1
ATOM 672 O O . ALA A 1 85 ? -5.427 -9.324 -20.971 1.00 84.31 85 ALA A O 1
ATOM 673 N N . VAL A 1 86 ? -6.835 -8.536 -22.530 1.00 87.69 86 VAL A N 1
ATOM 674 C CA . VAL A 1 86 ? -5.992 -8.923 -23.675 1.00 87.69 86 VAL A CA 1
ATOM 675 C C . VAL A 1 86 ? -4.670 -8.153 -23.655 1.00 87.69 86 VAL A C 1
ATOM 677 O O . VAL A 1 86 ? -3.612 -8.752 -23.828 1.00 87.69 86 VAL A O 1
ATOM 680 N N . ILE A 1 87 ? -4.700 -6.850 -23.358 1.00 85.44 87 ILE A N 1
ATOM 681 C CA . ILE A 1 87 ? -3.486 -6.029 -23.216 1.00 85.44 87 ILE A CA 1
ATOM 682 C C . ILE A 1 87 ? -2.601 -6.542 -22.071 1.00 85.44 87 ILE A C 1
ATOM 684 O O . ILE A 1 87 ? -1.378 -6.597 -22.208 1.00 85.44 87 ILE A O 1
ATOM 688 N N . LEU A 1 88 ? -3.199 -6.967 -20.955 1.00 86.56 88 LEU A N 1
ATOM 689 C CA . LEU A 1 88 ? -2.465 -7.559 -19.838 1.00 86.56 88 LEU A CA 1
ATOM 690 C C . LEU A 1 88 ? -1.770 -8.859 -20.255 1.00 86.56 88 LEU A C 1
ATOM 692 O O . LEU A 1 88 ? -0.593 -9.026 -19.949 1.00 86.56 88 LEU A O 1
ATOM 696 N N . ILE A 1 89 ? -2.459 -9.753 -20.965 1.00 87.06 89 ILE A N 1
ATOM 697 C CA . ILE A 1 89 ? -1.905 -11.056 -21.361 1.00 87.06 89 ILE A CA 1
ATOM 698 C C . ILE A 1 89 ? -0.815 -10.896 -22.427 1.00 87.06 89 ILE A C 1
ATOM 700 O O . ILE A 1 89 ? 0.244 -11.507 -22.313 1.00 87.06 89 ILE A O 1
ATOM 704 N N . VAL A 1 90 ? -1.053 -10.061 -23.443 1.00 90.00 90 VAL A N 1
ATOM 705 C CA . VAL A 1 90 ? -0.150 -9.935 -24.598 1.00 90.00 90 VAL A CA 1
ATOM 706 C C . VAL A 1 90 ? 1.049 -9.038 -24.304 1.00 90.00 90 VAL A C 1
ATOM 708 O O . VAL A 1 90 ? 2.144 -9.327 -24.769 1.00 90.00 90 VAL A O 1
ATOM 711 N N . PHE A 1 91 ? 0.870 -7.960 -23.537 1.00 87.75 91 PHE A N 1
ATOM 712 C CA . PHE A 1 91 ? 1.923 -6.965 -23.313 1.00 87.75 91 PHE A CA 1
ATOM 713 C C . PHE A 1 91 ? 2.308 -6.841 -21.845 1.00 87.75 91 PHE A C 1
ATOM 715 O O . PHE A 1 91 ? 3.493 -6.855 -21.521 1.00 87.75 91 PHE A O 1
ATOM 722 N N . GLY A 1 92 ? 1.327 -6.758 -20.945 1.00 86.44 92 GLY A N 1
ATOM 723 C CA . GLY A 1 92 ? 1.585 -6.580 -19.516 1.00 86.44 92 GLY A CA 1
ATOM 724 C C . GLY A 1 92 ? 2.459 -7.695 -18.940 1.00 86.44 92 GLY A C 1
ATOM 725 O O . GLY A 1 92 ? 3.480 -7.418 -18.318 1.00 86.44 92 GLY A O 1
ATOM 726 N N . TRP A 1 93 ? 2.089 -8.950 -19.186 1.00 85.56 93 TRP A N 1
ATOM 727 C CA . TRP A 1 93 ? 2.786 -10.118 -18.663 1.00 85.56 93 TRP A CA 1
ATOM 728 C C . TRP A 1 93 ? 4.226 -10.254 -19.179 1.00 85.56 93 TRP A C 1
ATOM 730 O O . TRP A 1 93 ? 5.124 -10.330 -18.339 1.00 85.56 93 TRP A O 1
ATOM 740 N N . PRO A 1 94 ? 4.511 -10.257 -20.499 1.00 89.62 94 PRO A N 1
ATOM 741 C CA . PRO A 1 94 ? 5.888 -10.407 -20.967 1.00 89.62 94 PRO A CA 1
ATOM 742 C C . PRO A 1 94 ? 6.768 -9.223 -20.567 1.00 89.62 94 PRO A C 1
ATOM 744 O O . PRO A 1 94 ? 7.889 -9.433 -20.110 1.00 89.62 94 PRO A O 1
ATOM 747 N N . ILE A 1 95 ? 6.263 -7.989 -20.666 1.00 89.25 95 ILE A N 1
ATOM 748 C CA . ILE A 1 95 ? 7.035 -6.795 -20.298 1.00 89.25 95 ILE A CA 1
ATOM 749 C C . ILE A 1 95 ? 7.300 -6.781 -18.790 1.00 89.25 95 ILE A C 1
ATOM 751 O O . ILE A 1 95 ? 8.433 -6.565 -18.370 1.00 89.25 95 ILE A O 1
ATOM 755 N N . GLY A 1 96 ? 6.288 -7.074 -17.969 1.00 89.62 96 GLY A N 1
ATOM 756 C CA . GLY A 1 96 ? 6.432 -7.141 -16.516 1.00 89.62 96 GLY A CA 1
ATOM 757 C C . GLY A 1 96 ? 7.405 -8.233 -16.070 1.00 89.62 96 GLY A C 1
ATOM 758 O O . GLY A 1 96 ? 8.223 -7.989 -15.187 1.00 89.62 96 GLY A O 1
ATOM 759 N N . LEU A 1 97 ? 7.369 -9.408 -16.706 1.00 89.38 97 LEU A N 1
ATOM 760 C CA . LEU A 1 97 ? 8.250 -10.534 -16.385 1.00 89.38 97 LEU A CA 1
ATOM 761 C C . LEU A 1 97 ? 9.705 -10.243 -16.771 1.00 89.38 97 LEU A C 1
ATOM 763 O O . LEU A 1 97 ? 10.611 -10.481 -15.972 1.00 89.38 97 LEU A O 1
ATOM 767 N N . ILE A 1 98 ? 9.932 -9.666 -17.954 1.00 90.19 98 ILE A N 1
ATOM 768 C CA . ILE A 1 98 ? 11.269 -9.257 -18.397 1.00 90.19 98 ILE A CA 1
ATOM 769 C C . ILE A 1 98 ? 11.809 -8.143 -17.486 1.00 90.19 98 ILE A C 1
ATOM 771 O O . ILE A 1 98 ? 12.927 -8.250 -16.985 1.00 90.19 98 ILE A O 1
ATOM 775 N N . CYS A 1 99 ? 11.014 -7.110 -17.189 1.00 86.75 99 CYS A N 1
ATOM 776 C CA . CYS A 1 99 ? 11.422 -6.044 -16.270 1.00 86.75 99 CYS A CA 1
ATOM 777 C C . CYS A 1 99 ? 11.692 -6.559 -14.848 1.00 86.75 99 CYS A C 1
ATOM 779 O O . CYS A 1 99 ? 12.631 -6.086 -14.215 1.00 86.75 99 CYS A O 1
ATOM 781 N N . ALA A 1 100 ? 10.933 -7.543 -14.354 1.00 89.31 100 ALA A N 1
ATOM 782 C CA . ALA A 1 100 ? 11.166 -8.148 -13.043 1.0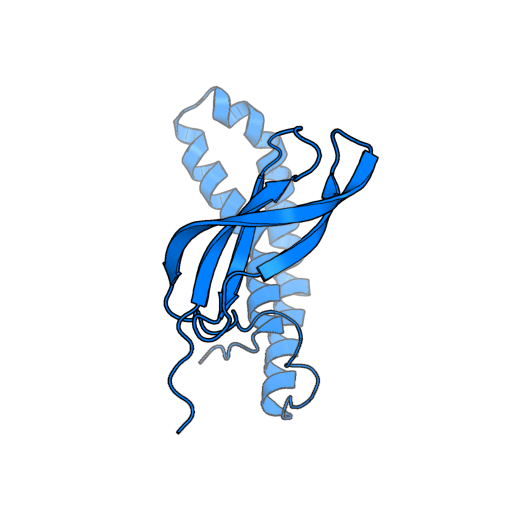0 89.31 100 ALA A CA 1
ATOM 783 C C . ALA A 1 100 ? 12.497 -8.909 -12.994 1.00 89.31 100 ALA A C 1
ATOM 785 O O . ALA A 1 100 ? 13.245 -8.779 -12.026 1.00 89.31 100 ALA A O 1
ATOM 786 N N . LEU A 1 101 ? 12.826 -9.646 -14.060 1.00 90.44 101 LEU A N 1
ATOM 787 C CA . LEU A 1 101 ? 14.093 -10.366 -14.166 1.00 90.44 101 LEU A CA 1
ATOM 788 C C . LEU A 1 101 ? 15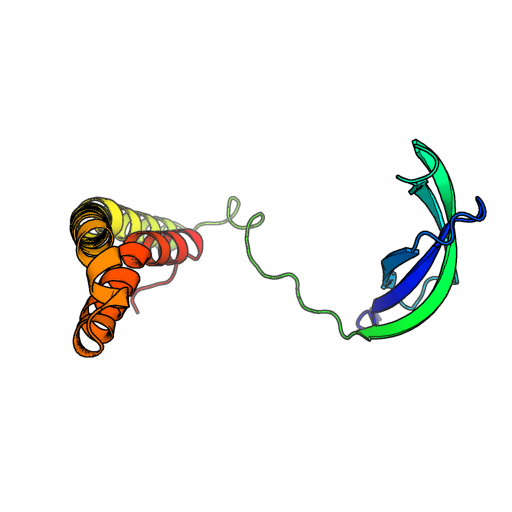.288 -9.405 -14.089 1.00 90.44 101 LEU A C 1
ATOM 790 O O . LEU A 1 101 ? 16.187 -9.589 -13.267 1.00 90.44 101 LEU A O 1
ATOM 794 N N . PHE A 1 102 ? 15.278 -8.350 -14.908 1.00 87.12 102 PHE A N 1
ATOM 795 C CA . PHE A 1 102 ? 16.350 -7.355 -14.895 1.00 87.12 102 PHE A CA 1
ATOM 796 C C . PHE A 1 102 ? 16.393 -6.561 -13.585 1.00 87.12 102 PHE A C 1
ATOM 798 O O . PHE A 1 102 ? 17.478 -6.220 -13.121 1.00 87.12 102 PHE A O 1
ATOM 805 N N . TYR A 1 103 ? 15.245 -6.312 -12.951 1.00 87.44 103 TYR A N 1
ATOM 806 C CA . TYR A 1 103 ? 15.181 -5.630 -11.661 1.00 87.44 103 TYR A CA 1
ATOM 807 C C . TYR A 1 103 ? 15.877 -6.457 -10.576 1.00 87.44 103 TYR A C 1
ATOM 809 O O . TYR A 1 103 ? 16.703 -5.927 -9.836 1.00 87.44 103 TYR A O 1
ATOM 817 N N . CYS A 1 104 ? 15.618 -7.767 -10.520 1.00 87.06 104 CYS A N 1
ATOM 818 C CA . CYS A 1 104 ? 16.292 -8.666 -9.584 1.00 87.06 104 CYS A CA 1
ATOM 819 C C . CYS A 1 104 ? 17.811 -8.712 -9.808 1.00 87.06 104 CYS A C 1
ATOM 821 O O . CYS A 1 104 ? 18.564 -8.729 -8.837 1.00 87.06 104 CYS A O 1
ATOM 823 N N . LEU A 1 105 ? 18.263 -8.686 -11.066 1.00 86.06 105 LEU A N 1
ATOM 824 C CA . LEU A 1 105 ? 19.687 -8.751 -11.402 1.00 86.06 105 LEU A CA 1
ATOM 825 C C . LEU A 1 105 ? 20.428 -7.431 -11.120 1.00 86.06 105 LEU A C 1
ATOM 827 O O . LEU A 1 105 ? 21.590 -7.448 -10.724 1.00 86.06 105 LEU A O 1
ATOM 831 N N . LEU A 1 106 ? 19.751 -6.290 -11.281 1.00 84.25 106 LEU A N 1
ATOM 832 C CA . LEU A 1 106 ? 20.308 -4.949 -11.063 1.00 84.25 106 LEU A CA 1
ATOM 833 C C . LEU A 1 106 ? 20.101 -4.418 -9.635 1.00 84.25 106 LEU A C 1
ATOM 835 O O . LEU A 1 106 ? 20.748 -3.445 -9.249 1.00 84.25 106 LEU A O 1
ATOM 839 N N . SER A 1 107 ? 19.257 -5.063 -8.825 1.00 83.50 107 SER A N 1
ATOM 840 C CA . SER A 1 107 ? 19.032 -4.717 -7.416 1.00 83.50 107 SER A CA 1
ATOM 841 C C . SER A 1 107 ? 20.318 -4.595 -6.579 1.00 83.50 107 SER A C 1
ATOM 843 O O . SER A 1 107 ? 20.408 -3.633 -5.816 1.00 83.50 107 SER A O 1
ATOM 845 N N . PRO A 1 108 ? 21.325 -5.490 -6.683 1.00 84.75 108 PRO A N 1
ATOM 846 C CA . PRO A 1 108 ? 22.591 -5.304 -5.970 1.00 84.75 108 PRO A CA 1
ATOM 847 C C . PRO A 1 108 ? 23.441 -4.165 -6.559 1.00 84.75 108 PRO A C 1
ATOM 849 O O . PRO A 1 108 ? 24.123 -3.464 -5.816 1.00 84.75 108 PRO A O 1
ATOM 852 N N . CYS A 1 109 ? 23.362 -3.913 -7.870 1.00 77.38 109 CYS A N 1
ATOM 853 C CA . CYS A 1 109 ? 24.084 -2.816 -8.528 1.00 77.38 109 CYS A CA 1
ATOM 854 C C . CYS A 1 109 ? 23.564 -1.426 -8.112 1.00 77.38 109 CYS A C 1
ATOM 856 O O . CYS A 1 109 ? 24.329 -0.461 -8.107 1.00 77.38 109 CYS A O 1
ATOM 858 N N . ALA A 1 110 ? 22.297 -1.327 -7.694 1.00 74.69 110 ALA A N 1
ATOM 859 C CA . ALA A 1 110 ? 21.698 -0.118 -7.119 1.00 74.69 110 ALA A CA 1
ATOM 860 C C . ALA A 1 110 ? 22.439 0.394 -5.878 1.00 74.69 110 ALA A C 1
ATOM 862 O O . ALA A 1 110 ? 22.533 1.600 -5.659 1.00 74.69 110 ALA A O 1
ATOM 863 N N . ALA A 1 111 ? 22.936 -0.531 -5.052 1.00 77.69 111 ALA A N 1
ATOM 864 C CA . ALA A 1 111 ? 23.599 -0.208 -3.795 1.00 77.69 111 ALA A CA 1
ATOM 865 C C . ALA A 1 111 ? 25.006 0.370 -4.012 1.00 77.69 111 ALA A C 1
ATOM 867 O O . ALA A 1 111 ? 25.516 1.079 -3.149 1.00 77.69 111 ALA A O 1
ATOM 868 N N . CYS A 1 112 ? 25.626 0.081 -5.161 1.00 78.50 112 CYS A N 1
ATOM 869 C CA . CYS A 1 112 ? 27.022 0.419 -5.437 1.00 78.50 112 CYS A CA 1
ATOM 870 C C . CYS A 1 112 ? 27.196 1.584 -6.427 1.00 78.50 112 CYS A C 1
ATOM 872 O O . CYS A 1 112 ? 28.252 2.213 -6.429 1.00 78.50 112 CYS A O 1
ATOM 874 N N . CYS A 1 113 ? 26.201 1.897 -7.269 1.00 75.75 113 CYS A N 1
ATOM 875 C CA . CYS A 1 113 ? 26.320 2.929 -8.305 1.00 75.75 113 CYS A CA 1
ATOM 876 C C . CYS A 1 113 ? 25.103 3.867 -8.347 1.00 75.75 113 CYS A C 1
ATOM 878 O O . CYS A 1 113 ? 23.974 3.442 -8.588 1.00 75.75 113 CYS A O 1
ATOM 880 N N . HIS A 1 114 ? 25.342 5.176 -8.205 1.00 68.81 114 HIS A N 1
ATOM 881 C CA . HIS A 1 114 ? 24.277 6.188 -8.166 1.00 68.81 114 HIS A CA 1
ATOM 882 C C . HIS A 1 114 ? 23.538 6.375 -9.504 1.00 68.81 114 HIS A C 1
ATOM 884 O O . HIS A 1 114 ? 22.385 6.790 -9.501 1.00 68.81 114 HIS A O 1
ATOM 890 N N . GLY A 1 115 ? 24.160 6.022 -10.636 1.00 74.38 115 GLY A N 1
ATOM 891 C CA . GLY A 1 115 ? 23.540 6.107 -11.966 1.00 74.38 115 GLY A CA 1
ATOM 892 C C . GLY A 1 115 ? 22.561 4.972 -12.298 1.00 74.38 115 GLY A C 1
ATOM 893 O O . GLY A 1 115 ? 21.778 5.095 -13.235 1.00 74.38 115 GLY A O 1
ATOM 894 N N . CYS A 1 116 ? 22.566 3.871 -11.538 1.00 74.38 116 CYS A N 1
ATOM 895 C CA . CYS A 1 116 ? 21.686 2.723 -11.793 1.00 74.38 116 CYS A CA 1
ATOM 896 C C . CYS A 1 116 ? 20.277 2.898 -11.207 1.00 74.38 116 CYS A C 1
ATOM 898 O O . CYS A 1 116 ? 19.380 2.113 -11.512 1.00 74.38 116 CYS A O 1
ATOM 900 N N . THR A 1 117 ? 20.064 3.927 -10.387 1.00 79.62 117 THR A N 1
ATOM 901 C CA . THR A 1 117 ? 18.779 4.210 -9.737 1.00 79.62 117 THR A CA 1
ATOM 902 C C . THR A 1 117 ? 17.692 4.574 -10.749 1.00 79.62 117 THR A C 1
ATOM 904 O O . THR A 1 117 ? 16.571 4.091 -10.626 1.00 79.62 117 THR A O 1
ATOM 907 N N . GLU A 1 118 ? 18.019 5.324 -11.804 1.00 83.62 118 GLU A N 1
ATOM 908 C CA . GLU A 1 118 ? 17.068 5.700 -12.862 1.00 83.62 118 GLU A CA 1
ATOM 909 C C . GLU A 1 118 ? 16.575 4.492 -13.670 1.00 83.62 118 GLU A C 1
ATOM 911 O O . GLU A 1 118 ? 15.377 4.349 -13.922 1.00 83.62 118 GLU A O 1
ATOM 916 N N . LEU A 1 119 ? 17.481 3.570 -14.011 1.00 83.25 119 LEU A N 1
ATOM 917 C CA . LEU A 1 119 ? 17.130 2.313 -14.679 1.00 83.25 119 LEU A CA 1
ATOM 918 C C . LEU A 1 119 ? 16.217 1.461 -13.793 1.00 83.25 119 LEU A C 1
ATOM 920 O O . LEU A 1 119 ? 15.197 0.959 -14.257 1.00 83.25 119 LEU A O 1
ATOM 924 N N . ILE A 1 120 ? 16.536 1.350 -12.505 1.00 87.94 120 ILE A N 1
ATOM 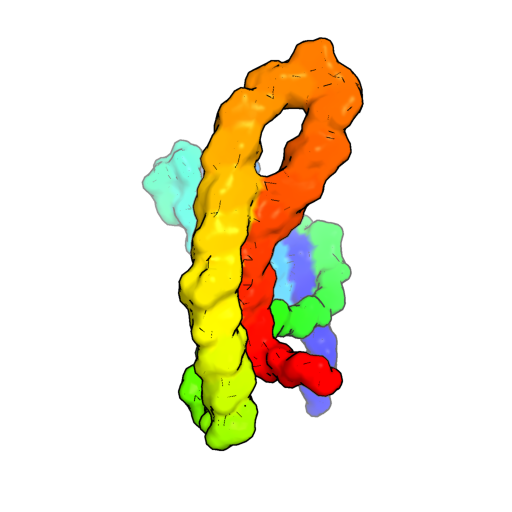925 C CA . ILE A 1 120 ? 15.740 0.580 -11.544 1.00 87.94 120 ILE A CA 1
ATOM 926 C C . ILE A 1 120 ? 14.360 1.207 -11.332 1.00 87.94 120 ILE A C 1
ATOM 928 O O . ILE A 1 120 ? 13.367 0.485 -11.297 1.00 87.94 120 ILE A O 1
ATOM 932 N N . ASN A 1 121 ? 14.271 2.537 -11.275 1.00 86.50 121 ASN A N 1
ATOM 933 C CA . ASN A 1 121 ? 13.004 3.262 -11.177 1.00 86.50 121 ASN A CA 1
ATOM 934 C C . ASN A 1 121 ? 12.132 3.073 -12.428 1.00 86.50 121 ASN A C 1
ATOM 936 O O . ASN A 1 121 ? 10.907 2.970 -12.324 1.00 86.50 121 ASN A O 1
ATOM 940 N N . LEU A 1 122 ? 12.740 3.010 -13.616 1.00 87.12 122 LEU A N 1
ATOM 941 C CA . LEU A 1 122 ? 12.028 2.720 -14.860 1.00 87.12 122 LEU A CA 1
ATOM 942 C C . LEU A 1 122 ? 11.555 1.259 -14.906 1.00 87.12 122 LEU A C 1
ATOM 944 O O . LEU A 1 122 ? 10.418 0.991 -15.299 1.00 87.12 122 LEU A O 1
ATOM 948 N N . LEU A 1 123 ? 12.383 0.324 -14.439 1.00 88.81 123 LEU A N 1
ATOM 949 C CA . LEU A 1 123 ? 12.029 -1.092 -14.346 1.00 88.81 123 LEU A CA 1
ATOM 950 C C . LEU A 1 123 ? 10.922 -1.354 -13.320 1.00 88.81 123 LEU A C 1
ATOM 952 O O . LEU A 1 123 ? 10.006 -2.113 -13.617 1.00 88.81 123 LEU A O 1
ATOM 956 N N . ASP A 1 124 ? 10.943 -0.696 -12.159 1.00 88.25 124 ASP A N 1
ATOM 957 C CA . ASP A 1 124 ? 9.886 -0.797 -11.143 1.00 88.25 124 ASP A CA 1
ATOM 958 C C . ASP A 1 124 ? 8.523 -0.346 -11.697 1.00 88.25 124 ASP A C 1
ATOM 960 O O . ASP A 1 124 ? 7.493 -0.986 -11.461 1.00 88.25 124 ASP A O 1
ATOM 964 N N . ARG A 1 125 ? 8.509 0.704 -12.530 1.00 85.94 125 ARG A N 1
ATOM 965 C CA . ARG A 1 125 ? 7.301 1.103 -13.270 1.00 85.94 125 ARG A CA 1
ATOM 966 C C . ARG A 1 125 ? 6.854 0.017 -14.247 1.00 85.94 125 ARG A C 1
ATOM 968 O O . ARG A 1 125 ? 5.657 -0.245 -14.329 1.00 85.94 125 ARG A O 1
ATOM 975 N N . GLY A 1 126 ? 7.795 -0.639 -14.927 1.00 88.19 126 GLY A N 1
ATOM 976 C CA . GLY A 1 126 ? 7.539 -1.781 -15.809 1.00 88.19 126 GLY A CA 1
ATOM 977 C C . GLY A 1 126 ? 6.904 -2.972 -15.084 1.00 88.19 126 GLY A C 1
ATOM 978 O O . GLY A 1 126 ? 5.889 -3.503 -15.531 1.00 88.19 126 GLY A O 1
ATOM 979 N N . VAL A 1 127 ? 7.425 -3.336 -13.910 1.00 90.12 127 VAL A N 1
ATOM 980 C CA . VAL A 1 127 ? 6.892 -4.426 -13.068 1.00 90.12 127 VAL A CA 1
ATOM 981 C C . VAL A 1 127 ? 5.469 -4.127 -12.578 1.00 90.12 127 VAL A C 1
ATOM 983 O O . VAL A 1 127 ? 4.667 -5.040 -12.389 1.00 90.12 127 VAL A O 1
ATOM 986 N N . LYS A 1 128 ? 5.113 -2.848 -12.419 1.00 90.06 128 LYS A N 1
ATOM 987 C CA . LYS A 1 128 ? 3.771 -2.403 -12.001 1.00 90.06 128 LYS A CA 1
ATOM 988 C C . LYS A 1 128 ? 2.779 -2.239 -13.162 1.00 90.06 128 LYS A C 1
ATOM 990 O O . LYS A 1 128 ? 1.602 -1.956 -12.915 1.00 90.06 128 LYS A O 1
ATOM 995 N N . LEU A 1 129 ? 3.190 -2.448 -14.417 1.00 87.38 129 LEU A N 1
ATOM 996 C CA . LEU A 1 129 ? 2.291 -2.373 -15.578 1.00 87.38 129 LEU A CA 1
ATOM 997 C C . LEU A 1 129 ? 1.129 -3.386 -15.527 1.00 87.38 129 LEU A C 1
ATOM 999 O O . LEU A 1 129 ? -0.008 -2.953 -15.733 1.00 87.38 129 LEU A O 1
ATOM 1003 N N . PRO A 1 130 ? 1.329 -4.680 -15.191 1.00 87.25 130 PRO A N 1
ATOM 1004 C CA . PRO A 1 130 ? 0.228 -5.640 -15.058 1.00 87.25 130 PRO A CA 1
ATOM 1005 C C . PRO A 1 130 ? -0.788 -5.225 -13.993 1.00 87.25 130 PRO A C 1
ATOM 1007 O O . PRO A 1 130 ? -1.992 -5.369 -14.191 1.00 87.25 130 PRO A O 1
ATOM 1010 N N . LEU A 1 131 ? -0.305 -4.657 -12.882 1.00 85.50 131 LEU A N 1
ATOM 1011 C CA . LEU A 1 131 ? -1.151 -4.151 -11.804 1.00 85.50 131 LEU A CA 1
ATOM 1012 C C . LEU A 1 131 ? -1.973 -2.939 -12.259 1.00 85.50 131 LEU A C 1
ATOM 1014 O O . LEU A 1 131 ? -3.148 -2.822 -11.931 1.00 85.50 131 LEU A O 1
ATOM 1018 N N . THR A 1 132 ? -1.378 -2.050 -13.048 1.00 85.38 132 THR A N 1
ATOM 1019 C CA . THR A 1 132 ? -2.087 -0.887 -13.596 1.00 85.38 132 THR A CA 1
ATOM 1020 C C . THR A 1 132 ? -3.156 -1.326 -14.603 1.00 85.38 132 THR A C 1
ATOM 1022 O O . THR A 1 132 ? -4.281 -0.829 -14.574 1.00 85.38 132 THR A O 1
ATOM 1025 N N . CYS A 1 133 ? -2.847 -2.315 -15.449 1.00 84.44 133 CYS A N 1
ATOM 1026 C CA . CYS A 1 133 ? -3.806 -2.892 -16.393 1.00 84.44 133 CYS A CA 1
ATOM 1027 C C . CYS A 1 133 ? -4.963 -3.599 -15.671 1.00 84.44 133 CYS A C 1
ATOM 1029 O O . CYS A 1 133 ? -6.120 -3.400 -16.034 1.00 84.44 133 CYS A O 1
ATOM 1031 N N . SER A 1 134 ? -4.685 -4.365 -14.609 1.00 85.31 134 SER A N 1
ATOM 1032 C CA . SER A 1 134 ? -5.730 -5.041 -13.828 1.00 85.31 134 SER A CA 1
ATOM 1033 C C . SER A 1 134 ? -6.601 -4.056 -13.043 1.00 85.31 134 SER A C 1
ATOM 1035 O O . SER A 1 134 ? -7.812 -4.244 -12.943 1.00 85.31 134 SER A O 1
ATOM 1037 N N . GLN A 1 135 ? -6.029 -2.951 -12.560 1.00 83.62 135 GLN A N 1
ATOM 1038 C CA . GLN A 1 135 ? -6.796 -1.869 -11.943 1.00 83.62 135 GLN A CA 1
ATOM 1039 C C . GLN A 1 135 ? -7.720 -1.181 -12.953 1.00 83.62 135 GLN A C 1
ATOM 1041 O O . GLN A 1 135 ? -8.888 -0.940 -12.640 1.00 83.62 135 GLN A O 1
ATOM 1046 N N . ASN A 1 136 ? -7.249 -0.914 -14.173 1.00 82.69 136 ASN A N 1
ATOM 1047 C CA . ASN A 1 136 ? -8.077 -0.346 -15.243 1.00 82.69 136 ASN A CA 1
ATOM 1048 C C . ASN A 1 136 ? -9.174 -1.321 -15.709 1.00 82.69 136 ASN A C 1
ATOM 1050 O O . ASN A 1 136 ? -10.288 -0.890 -16.003 1.00 82.69 136 ASN A O 1
ATOM 1054 N N . MET A 1 137 ? -8.894 -2.629 -15.683 1.00 78.75 137 MET A N 1
ATOM 1055 C CA . MET A 1 137 ? -9.856 -3.697 -15.972 1.00 78.75 137 MET A CA 1
ATOM 1056 C C . MET A 1 137 ? -10.990 -3.760 -14.937 1.00 78.75 137 MET A C 1
ATOM 1058 O O . MET A 1 137 ? -12.155 -3.836 -15.322 1.00 78.75 137 MET A O 1
ATOM 1062 N N . VAL A 1 138 ? -10.669 -3.698 -13.637 1.00 80.12 138 VAL A N 1
ATOM 1063 C CA . VAL A 1 138 ? -11.663 -3.757 -12.542 1.00 80.12 138 VAL A CA 1
ATOM 1064 C C . VAL A 1 138 ? -12.440 -2.445 -12.398 1.00 80.12 138 VAL A C 1
ATOM 1066 O O . VAL A 1 138 ? -13.602 -2.450 -12.000 1.00 80.12 138 VAL A O 1
ATOM 1069 N N . THR A 1 139 ? -11.820 -1.309 -12.727 1.00 72.75 139 THR A N 1
ATOM 1070 C CA . THR A 1 139 ? -12.495 0.000 -12.707 1.00 72.75 139 THR A CA 1
ATOM 1071 C C . THR A 1 139 ? -13.293 0.294 -13.977 1.00 72.75 139 THR A C 1
ATOM 1073 O O . THR A 1 139 ? -14.099 1.223 -13.963 1.00 72.75 139 THR A O 1
ATOM 1076 N N . GLY A 1 140 ? -13.108 -0.487 -15.048 1.00 66.56 140 GLY A N 1
ATOM 1077 C CA . GLY A 1 140 ? -13.794 -0.288 -16.326 1.00 66.56 140 GLY A CA 1
ATOM 1078 C C . GLY A 1 140 ? -13.428 1.043 -16.987 1.00 66.56 140 GLY A C 1
ATOM 1079 O O . GLY A 1 140 ? -14.292 1.700 -17.566 1.00 66.56 140 GLY A O 1
ATOM 1080 N N . LYS A 1 141 ? -12.171 1.490 -16.851 1.00 70.88 141 LYS A N 1
ATOM 1081 C CA . LYS A 1 141 ? -11.734 2.777 -17.401 1.00 70.88 141 LYS A CA 1
ATOM 1082 C C . LYS A 1 141 ? -11.736 2.710 -18.932 1.00 70.88 141 LYS A C 1
ATOM 1084 O O . LYS A 1 141 ? -10.963 1.951 -19.521 1.00 70.88 141 LYS A O 1
ATOM 1089 N N . SER A 1 142 ? -12.583 3.520 -19.565 1.00 69.62 142 SER A N 1
ATOM 1090 C CA . SER A 1 142 ? -12.541 3.748 -21.010 1.00 69.62 142 SER A CA 1
ATOM 1091 C C . SER A 1 142 ? -11.187 4.344 -21.397 1.00 69.62 142 SER A C 1
ATOM 1093 O O . SER A 1 142 ? -10.644 5.173 -20.666 1.00 69.62 142 SER A O 1
ATOM 1095 N N . MET A 1 143 ? -10.631 3.940 -22.543 1.00 58.44 143 MET A N 1
ATOM 1096 C CA . MET A 1 143 ? -9.434 4.599 -23.096 1.00 58.44 143 MET A CA 1
ATOM 1097 C C . MET A 1 143 ? -9.736 5.968 -23.737 1.00 58.44 143 MET A C 1
ATOM 1099 O O . MET A 1 143 ? -8.823 6.593 -24.268 1.00 58.44 143 MET A O 1
ATOM 1103 N N . CYS A 1 144 ? -10.993 6.419 -23.687 1.00 55.72 144 CYS A N 1
ATOM 1104 C CA . CYS A 1 144 ? -11.449 7.731 -24.142 1.00 55.72 144 CYS A CA 1
ATOM 1105 C C . CYS A 1 144 ? -11.374 8.760 -23.011 1.00 55.72 144 CYS A C 1
ATOM 1107 O O . CYS A 1 144 ? -11.865 8.427 -21.903 1.00 55.72 144 CYS A O 1
#

Radius of gyration: 24.5 Å; chains: 1; bounding box: 60×29×59 Å

Organism: Magallana gigas (NCBI:txid29159)

pLDDT: mean 79.63, std 14.37, range [37.72, 94.38]

Sequence (144 aa):
MATKGRNVLVLFESLAGTKHKYVRIRPKIDGPGEAVMFDPLVQEKVLYREIKKLKTMKDKKPSKGGALYISKMGDCALLWSVMWAVILIVFGWPIGLICALFYCLLSPCAACCHGCTELINLLDRGVKLPLTCSQNMVTGKSMC

InterPro domains:
  IPR038584 Large ribosomal subunit protein bL33 superfamily [G3DSA:2.20.28.120] (1-57)